Protein AF-A0A7C7QSR9-F1 (afdb_monomer)

Radius of gyration: 25.19 Å; Cα contacts (8 Å, |Δi|>4): 181; chains: 1; bounding box: 41×80×64 Å

Foldseek 3Di:
DPPDDDLQPAAPFAKDFQLVQAVLNVQDDDCQLLVQDPQRPHQKYWDWDQDPVPRPDTRTDIDGDNNRGNQPASSQVRAPGPGRRMHTDHHVVPDDDDDPPDDDPPDPDPPCPVVVVVVVVVVVVVDDDDDPVNVVPPPPPPDD

pLDDT: mean 83.24, std 14.58, range [43.03, 98.06]

Solvent-accessible surface area (backbone atoms only — not comparable to full-atom values): 8907 Å² total; per-residue (Å²): 133,84,81,81,81,63,67,86,78,44,76,66,16,25,64,46,72,42,64,88,68,26,55,20,66,75,52,42,96,53,56,54,40,38,74,54,35,94,48,48,77,60,19,26,34,76,45,82,39,80,31,83,89,72,73,77,51,71,19,47,28,79,45,65,35,65,90,61,28,29,32,82,49,51,35,31,75,52,34,90,48,100,63,51,31,33,46,60,35,49,52,81,77,67,51,85,79,85,57,95,87,67,78,62,93,84,57,93,53,88,79,55,54,69,60,51,50,54,52,52,51,54,52,54,75,68,55,76,80,72,52,77,64,61,69,73,63,55,74,82,80,72,81,124

Structure (mmCIF, N/CA/C/O backbone):
data_AF-A0A7C7QSR9-F1
#
_entry.id   AF-A0A7C7QSR9-F1
#
loop_
_atom_site.group_PDB
_atom_site.id
_atom_site.type_symbol
_atom_site.label_atom_id
_atom_site.label_alt_id
_atom_site.label_comp_id
_atom_site.label_asym_id
_atom_site.label_entity_id
_atom_site.label_seq_id
_atom_site.pdbx_PDB_ins_code
_atom_site.Cartn_x
_atom_site.Cartn_y
_atom_site.Cartn_z
_atom_site.occupancy
_atom_site.B_iso_or_equiv
_atom_site.auth_seq_id
_atom_site.auth_comp_id
_atom_site.auth_asym_id
_atom_site.auth_atom_id
_atom_site.pdbx_PDB_model_num
ATOM 1 N N . GLU A 1 1 ? -16.522 32.585 -3.464 1.00 43.03 1 GLU A N 1
ATOM 2 C CA . GLU A 1 1 ? -15.586 31.909 -2.543 1.00 43.03 1 GLU A CA 1
ATOM 3 C C . GLU A 1 1 ? -15.523 30.437 -2.928 1.00 43.03 1 GLU A C 1
ATOM 5 O O . GLU A 1 1 ? -16.531 29.749 -2.837 1.00 43.03 1 GLU A O 1
ATOM 10 N N . LYS A 1 2 ? -14.413 29.976 -3.518 1.00 49.91 2 LYS A N 1
ATOM 11 C CA . LYS A 1 2 ? -14.254 28.560 -3.884 1.00 49.91 2 LYS A CA 1
ATOM 12 C C . LYS A 1 2 ? -13.855 27.813 -2.614 1.00 49.91 2 LYS A C 1
ATOM 14 O O . LYS A 1 2 ? -12.752 28.027 -2.129 1.00 49.91 2 LYS A O 1
ATOM 19 N N . GLY A 1 3 ? -14.756 26.998 -2.069 1.00 56.62 3 GLY A N 1
ATOM 20 C CA . GLY A 1 3 ? -14.438 26.109 -0.954 1.00 56.62 3 GLY A CA 1
ATOM 21 C C . GLY A 1 3 ? -13.306 25.171 -1.360 1.00 56.62 3 GLY A C 1
ATOM 22 O O . GLY A 1 3 ? -13.481 24.340 -2.250 1.00 56.62 3 GLY A O 1
ATOM 23 N N . GLU A 1 4 ? -12.132 25.358 -0.766 1.00 65.06 4 GLU A N 1
ATOM 24 C CA . GLU A 1 4 ? -10.958 24.525 -1.006 1.00 65.06 4 GLU A CA 1
ATOM 25 C C . GLU A 1 4 ? -11.240 23.103 -0.506 1.00 65.06 4 GLU A C 1
ATOM 27 O O . GLU A 1 4 ? -11.523 22.878 0.673 1.00 65.06 4 GLU A O 1
ATOM 32 N N . VAL A 1 5 ? -11.225 22.136 -1.422 1.00 71.06 5 VAL A N 1
ATOM 33 C CA . VAL A 1 5 ? -11.481 20.731 -1.099 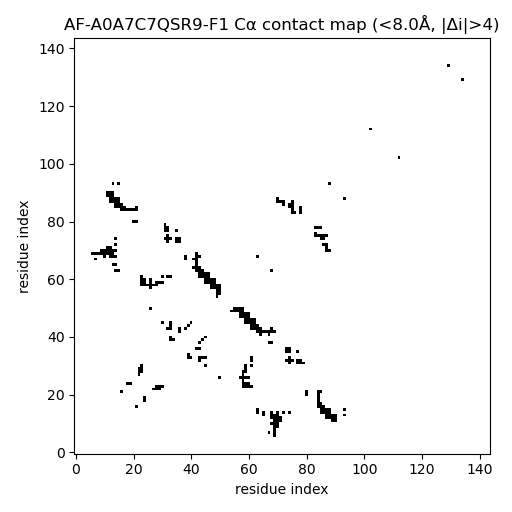1.00 71.06 5 VAL A CA 1
ATOM 34 C C . VAL A 1 5 ? -10.175 20.114 -0.599 1.00 71.06 5 VAL A C 1
ATOM 36 O O . VAL A 1 5 ? -9.227 19.953 -1.364 1.00 71.06 5 VAL A O 1
ATOM 39 N N . ASP A 1 6 ? -10.112 19.791 0.693 1.00 77.44 6 ASP A N 1
ATOM 40 C CA . ASP A 1 6 ? -8.912 19.239 1.331 1.00 77.44 6 ASP A CA 1
ATOM 41 C C . ASP A 1 6 ? -8.817 17.720 1.129 1.00 77.44 6 ASP A C 1
ATOM 43 O O . ASP A 1 6 ? -9.573 16.939 1.717 1.00 77.44 6 ASP A O 1
ATOM 47 N N . ILE A 1 7 ? -7.842 17.295 0.322 1.00 74.38 7 ILE A N 1
ATOM 48 C CA . ILE A 1 7 ? -7.581 15.880 0.037 1.00 74.38 7 ILE A CA 1
ATOM 49 C C . ILE A 1 7 ? -7.262 15.076 1.304 1.00 74.38 7 ILE A C 1
ATOM 51 O O . ILE A 1 7 ? -7.585 13.893 1.362 1.00 74.38 7 ILE A O 1
ATOM 55 N N . ASN A 1 8 ? -6.701 15.698 2.348 1.00 74.69 8 ASN A N 1
ATOM 56 C CA . ASN A 1 8 ? -6.341 15.009 3.591 1.00 74.69 8 ASN A CA 1
ATOM 57 C C . ASN A 1 8 ? -7.564 14.498 4.360 1.00 74.69 8 ASN A C 1
ATOM 59 O O . ASN A 1 8 ? -7.444 13.556 5.147 1.00 74.69 8 ASN A O 1
ATOM 63 N N . LYS A 1 9 ? -8.741 15.089 4.121 1.00 77.56 9 LYS A N 1
ATOM 64 C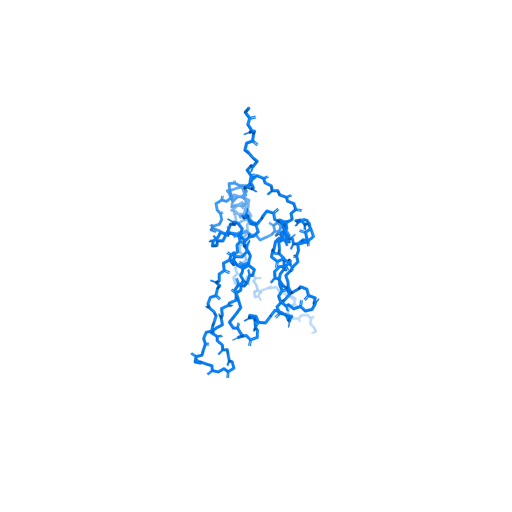 CA . LYS A 1 9 ? -10.009 14.678 4.739 1.00 77.56 9 LYS A CA 1
ATOM 65 C C . LYS A 1 9 ? -10.694 13.543 3.980 1.00 77.56 9 LYS A C 1
ATOM 67 O O . LYS A 1 9 ? -11.597 12.910 4.520 1.00 77.56 9 LYS A O 1
ATOM 72 N N . ALA A 1 10 ? -10.264 13.248 2.753 1.00 79.94 10 ALA A N 1
ATOM 73 C CA . ALA A 1 10 ? -10.828 12.157 1.975 1.00 79.94 10 ALA A CA 1
ATOM 74 C C . ALA A 1 10 ? -10.372 10.790 2.520 1.00 79.94 10 ALA A C 1
ATOM 76 O O . ALA A 1 10 ? -9.208 10.581 2.880 1.00 79.94 10 ALA A O 1
ATOM 77 N N . ARG A 1 11 ? -11.310 9.840 2.579 1.00 84.38 11 ARG A N 1
ATOM 78 C CA . ARG A 1 11 ? -11.091 8.452 3.012 1.00 84.38 11 ARG A CA 1
ATOM 79 C C . ARG A 1 11 ? -11.850 7.499 2.085 1.00 84.38 11 ARG A C 1
ATOM 81 O O . ARG A 1 11 ? -12.835 6.893 2.484 1.00 84.38 11 ARG A O 1
ATOM 88 N N . MET A 1 12 ? -11.405 7.403 0.833 1.00 88.00 12 MET A N 1
ATOM 89 C CA . MET A 1 12 ? -12.039 6.571 -0.202 1.00 88.00 12 MET A CA 1
ATOM 90 C C . MET A 1 12 ? -11.585 5.106 -0.137 1.00 88.00 12 MET A C 1
ATOM 92 O O . MET A 1 12 ? -12.358 4.202 -0.429 1.00 88.00 12 MET A O 1
ATOM 96 N N . GLY A 1 13 ? -10.340 4.864 0.281 1.00 93.50 13 GLY A N 1
ATOM 97 C CA . GLY A 1 13 ? -9.760 3.524 0.343 1.00 93.50 13 GLY A CA 1
ATOM 98 C C . GLY A 1 13 ? -8.310 3.540 0.816 1.00 93.50 13 GLY A C 1
ATOM 99 O O . GLY A 1 13 ? -7.827 4.557 1.318 1.00 93.50 13 GLY A O 1
ATOM 100 N N . VAL A 1 14 ? -7.629 2.408 0.661 1.00 96.75 14 VAL A N 1
ATOM 101 C CA . VAL A 1 14 ? -6.190 2.234 0.905 1.00 96.75 14 VAL A CA 1
ATOM 102 C C . VAL A 1 14 ? -5.570 1.557 -0.309 1.00 96.75 14 VAL A C 1
ATOM 104 O O . VAL A 1 14 ? -6.116 0.587 -0.833 1.00 96.75 14 VAL A O 1
ATOM 107 N N . ALA A 1 15 ? -4.431 2.080 -0.755 1.00 97.62 15 ALA A N 1
ATOM 108 C CA . ALA A 1 15 ? -3.658 1.464 -1.821 1.00 97.62 15 ALA A CA 1
ATOM 109 C C . ALA A 1 15 ? -2.930 0.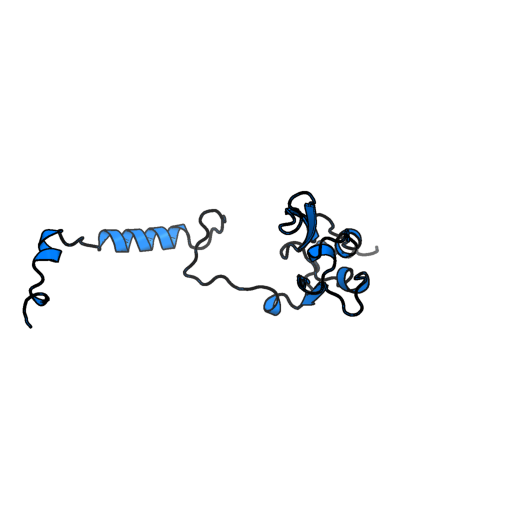214 -1.303 1.00 97.62 15 ALA A C 1
ATOM 111 O O . ALA A 1 15 ? -2.248 0.257 -0.280 1.00 97.62 15 ALA A O 1
ATOM 112 N N . VAL A 1 16 ? -3.064 -0.890 -2.027 1.00 97.38 16 VAL A N 1
ATOM 113 C CA . VAL A 1 16 ? -2.431 -2.180 -1.751 1.00 97.38 16 VAL A CA 1
ATOM 114 C C . VAL A 1 16 ? -1.503 -2.514 -2.909 1.00 97.38 16 VAL A C 1
ATOM 116 O O . VAL A 1 16 ? -1.841 -2.286 -4.068 1.00 97.38 16 VAL A O 1
ATOM 119 N N . ILE A 1 17 ? -0.321 -3.037 -2.593 1.00 97.44 17 ILE A N 1
ATOM 120 C CA . ILE A 1 17 ? 0.707 -3.373 -3.579 1.00 97.44 17 ILE A CA 1
ATOM 121 C C . ILE A 1 17 ? 0.804 -4.890 -3.704 1.00 97.44 17 ILE A C 1
ATOM 123 O O . ILE A 1 17 ? 1.051 -5.585 -2.718 1.00 97.44 17 ILE A O 1
ATOM 127 N N . ASP A 1 18 ? 0.671 -5.392 -4.927 1.00 97.31 18 ASP A N 1
ATOM 128 C CA . ASP A 1 18 ? 1.064 -6.747 -5.281 1.00 97.31 18 ASP A CA 1
ATOM 129 C C . ASP A 1 18 ? 2.581 -6.803 -5.497 1.00 97.31 18 ASP A C 1
ATOM 131 O O . ASP A 1 18 ? 3.122 -6.370 -6.519 1.00 97.31 18 ASP A O 1
ATOM 135 N N . TYR A 1 19 ? 3.281 -7.363 -4.513 1.00 94.50 19 TYR A N 1
ATOM 136 C CA . TYR A 1 19 ? 4.733 -7.509 -4.543 1.00 94.50 19 TYR A CA 1
ATOM 137 C C . TYR A 1 19 ? 5.222 -8.448 -5.657 1.00 94.50 19 TYR A C 1
ATOM 139 O O . TYR A 1 19 ? 6.378 -8.333 -6.062 1.00 94.50 19 TYR A O 1
ATOM 147 N N . ASN A 1 20 ? 4.382 -9.363 -6.159 1.00 95.12 20 ASN A N 1
ATOM 148 C CA . ASN A 1 20 ? 4.778 -10.288 -7.222 1.00 95.12 20 ASN A CA 1
ATOM 149 C C . ASN A 1 20 ? 4.797 -9.615 -8.589 1.00 95.12 20 ASN A C 1
ATOM 151 O O . ASN A 1 20 ? 5.654 -9.951 -9.398 1.00 95.12 20 ASN A O 1
ATOM 155 N N . SER A 1 21 ? 3.894 -8.665 -8.831 1.00 96.88 21 SER A N 1
ATOM 156 C CA . SER A 1 21 ? 3.788 -7.951 -10.110 1.00 96.88 21 SER A CA 1
ATOM 157 C C . SER A 1 21 ? 4.529 -6.608 -10.114 1.00 96.88 21 SER A C 1
ATOM 159 O O . SER A 1 21 ? 4.751 -6.017 -11.169 1.00 96.88 21 SER A O 1
ATOM 161 N N . CYS A 1 22 ? 4.915 -6.086 -8.947 1.00 96.69 22 CYS A N 1
ATOM 162 C CA . CYS A 1 22 ? 5.585 -4.795 -8.850 1.00 96.69 22 CYS A CA 1
ATOM 163 C C . CYS A 1 22 ? 7.059 -4.877 -9.282 1.00 96.69 22 CYS A C 1
ATOM 165 O O . CYS A 1 22 ? 7.900 -5.451 -8.590 1.00 96.69 22 CYS A O 1
ATOM 167 N N . ILE A 1 23 ? 7.411 -4.191 -10.374 1.00 95.44 23 ILE A N 1
ATOM 168 C CA . ILE A 1 23 ? 8.788 -4.163 -10.901 1.00 95.44 23 ILE A CA 1
ATOM 169 C C . ILE A 1 23 ? 9.817 -3.586 -9.910 1.00 95.44 23 ILE A C 1
ATOM 171 O O . ILE A 1 23 ? 10.994 -3.946 -9.961 1.00 95.44 23 ILE A O 1
ATOM 175 N N . ALA A 1 24 ? 9.383 -2.739 -8.969 1.00 94.62 24 ALA A N 1
ATOM 176 C CA . ALA A 1 24 ? 10.242 -2.225 -7.902 1.00 94.62 24 ALA A CA 1
ATOM 177 C C . ALA A 1 24 ? 10.691 -3.340 -6.937 1.00 94.62 24 ALA A C 1
ATOM 179 O O . ALA A 1 24 ? 11.849 -3.383 -6.519 1.00 94.62 24 ALA A O 1
ATOM 180 N N . PHE A 1 25 ? 9.808 -4.306 -6.652 1.00 93.31 25 PHE A N 1
ATOM 181 C CA . PHE A 1 25 ? 10.127 -5.489 -5.845 1.00 93.31 25 PHE A CA 1
ATOM 182 C C . PHE A 1 25 ? 11.034 -6.484 -6.578 1.00 93.31 25 PHE A C 1
ATOM 184 O O . PHE A 1 25 ? 11.746 -7.253 -5.935 1.00 93.31 25 PHE A O 1
ATOM 191 N N . TRP A 1 26 ? 11.091 -6.428 -7.910 1.00 90.69 26 TRP A N 1
ATOM 192 C CA . TRP A 1 26 ? 12.071 -7.176 -8.708 1.00 90.69 26 TRP A CA 1
ATOM 193 C C . TRP A 1 26 ? 13.461 -6.519 -8.723 1.00 90.69 26 TRP A C 1
ATOM 195 O O . TRP A 1 26 ? 14.428 -7.097 -9.228 1.00 90.69 26 TRP A O 1
ATOM 205 N N . GLY A 1 27 ? 13.581 -5.323 -8.139 1.00 89.25 27 GLY A N 1
ATOM 206 C CA . GLY A 1 27 ? 14.817 -4.555 -8.064 1.00 89.25 27 GLY A CA 1
ATOM 207 C C . GLY A 1 27 ? 15.051 -3.623 -9.251 1.00 89.25 27 GLY A C 1
ATOM 208 O O . GLY A 1 27 ? 16.169 -3.131 -9.396 1.00 89.25 27 GLY A O 1
ATOM 209 N N . LEU A 1 28 ? 14.038 -3.374 -10.090 1.00 91.12 28 LEU A N 1
ATOM 210 C CA . LEU A 1 28 ? 14.090 -2.277 -11.054 1.00 91.12 28 LEU A CA 1
ATOM 211 C C . LEU A 1 28 ? 13.831 -0.952 -10.331 1.00 91.12 28 LEU A C 1
ATOM 213 O O . LEU A 1 28 ? 13.050 -0.879 -9.384 1.00 91.12 28 LEU A O 1
ATOM 217 N N . GLN A 1 29 ? 14.468 0.117 -10.797 1.00 91.25 29 GLN A N 1
ATOM 218 C CA . GLN A 1 29 ? 14.283 1.446 -10.229 1.00 91.25 29 GLN A CA 1
ATOM 219 C C . GLN A 1 29 ? 12.965 2.057 -10.730 1.00 91.25 29 GLN A C 1
ATOM 221 O O . GLN A 1 29 ? 12.928 2.709 -11.769 1.00 91.25 29 GLN A O 1
ATOM 226 N N . CYS A 1 30 ? 11.875 1.821 -9.996 1.00 95.12 30 CYS A N 1
ATOM 227 C CA . CYS A 1 30 ? 10.553 2.380 -10.275 1.00 95.12 30 CYS A CA 1
ATOM 228 C C . CYS A 1 30 ? 9.997 3.099 -9.043 1.00 95.12 30 CYS A C 1
ATOM 230 O O . CYS A 1 30 ? 9.921 2.527 -7.960 1.00 95.12 30 CYS A O 1
ATOM 232 N N . ASP A 1 31 ? 9.575 4.345 -9.232 1.00 95.81 31 ASP A N 1
ATOM 233 C CA . ASP A 1 31 ? 9.034 5.236 -8.201 1.00 95.81 31 ASP A CA 1
ATOM 234 C C . ASP A 1 31 ? 7.748 5.952 -8.660 1.00 95.81 31 ASP A C 1
ATOM 236 O O . ASP A 1 31 ? 7.310 6.922 -8.042 1.00 95.81 31 ASP A O 1
ATOM 240 N N . ALA A 1 32 ? 7.134 5.489 -9.756 1.00 97.12 32 ALA A N 1
ATOM 241 C CA . ALA A 1 32 ? 6.035 6.184 -10.428 1.00 97.12 32 ALA A CA 1
ATOM 242 C C . ALA A 1 32 ? 4.846 6.457 -9.492 1.00 97.12 32 ALA A C 1
ATOM 244 O O . ALA A 1 32 ? 4.366 7.586 -9.409 1.00 97.12 32 ALA A O 1
ATOM 245 N N . CYS A 1 33 ? 4.418 5.443 -8.734 1.00 97.50 33 CYS A N 1
ATOM 246 C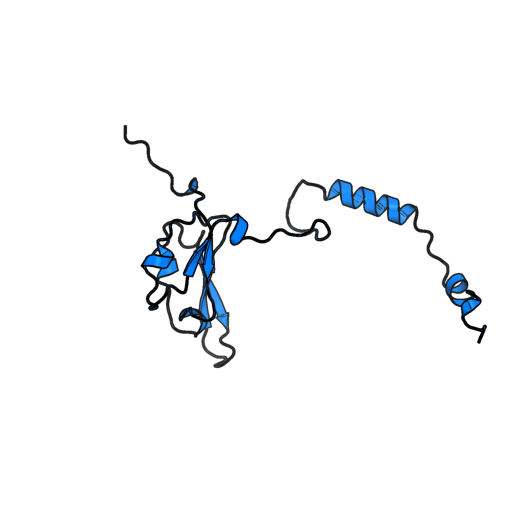 CA . CYS A 1 33 ? 3.330 5.573 -7.763 1.00 97.50 33 CYS A CA 1
ATOM 247 C C . CYS A 1 33 ? 3.662 6.541 -6.617 1.00 97.50 33 CYS A C 1
ATOM 249 O O . CYS A 1 33 ? 2.776 7.256 -6.151 1.00 97.50 33 CYS A O 1
ATOM 251 N N . VAL A 1 34 ? 4.931 6.595 -6.195 1.00 97.31 34 VAL A N 1
ATOM 252 C CA . VAL A 1 34 ? 5.401 7.512 -5.152 1.00 97.31 34 VAL A CA 1
ATOM 253 C C . VAL A 1 34 ? 5.336 8.942 -5.667 1.00 97.31 34 VAL A C 1
ATOM 255 O O . VAL A 1 34 ? 4.704 9.789 -5.041 1.00 97.31 34 VAL A O 1
ATOM 258 N N . ARG A 1 35 ? 5.897 9.189 -6.857 1.00 96.75 35 ARG A N 1
ATOM 259 C CA . ARG A 1 35 ? 5.912 10.516 -7.481 1.00 96.75 35 ARG A CA 1
ATOM 260 C C . ARG A 1 35 ? 4.528 11.050 -7.839 1.00 96.75 35 ARG A C 1
ATOM 262 O O . ARG A 1 35 ? 4.325 12.258 -7.818 1.00 96.75 35 ARG A O 1
ATOM 269 N N . ALA A 1 36 ? 3.588 10.169 -8.161 1.00 96.69 36 ALA A N 1
ATOM 270 C CA . ALA A 1 36 ? 2.218 10.555 -8.482 1.00 96.69 36 ALA A CA 1
ATOM 271 C C . ALA A 1 36 ? 1.352 10.849 -7.250 1.00 96.69 36 ALA A C 1
ATOM 273 O O . ALA A 1 36 ? 0.268 11.415 -7.386 1.00 96.69 36 ALA A O 1
ATOM 274 N N . CYS A 1 37 ? 1.779 10.442 -6.052 1.00 96.06 37 CYS A N 1
ATOM 275 C CA . CYS A 1 37 ? 0.974 10.627 -4.857 1.00 96.06 37 CYS A CA 1
ATOM 276 C C . CYS A 1 37 ? 0.961 12.101 -4.414 1.00 96.06 37 CYS A C 1
ATOM 278 O O . CYS A 1 37 ? 2.028 12.666 -4.169 1.00 96.06 37 CYS A O 1
ATOM 280 N N . PRO A 1 38 ? -0.221 12.710 -4.189 1.00 93.69 38 PRO A N 1
ATOM 281 C CA . PRO A 1 38 ? -0.317 14.061 -3.625 1.00 93.69 38 PRO A CA 1
ATOM 282 C C . PRO A 1 38 ? 0.272 14.173 -2.211 1.00 93.69 38 PRO A C 1
ATOM 284 O O . PRO A 1 38 ? 0.656 15.253 -1.776 1.00 93.69 38 PRO A O 1
ATOM 287 N N . LEU A 1 39 ? 0.339 13.047 -1.492 1.00 93.62 39 LEU A N 1
ATOM 288 C CA . LEU A 1 39 ? 0.880 12.919 -0.138 1.00 93.62 39 LEU A CA 1
ATOM 289 C C . LEU A 1 39 ? 2.172 12.087 -0.145 1.00 93.62 39 LEU A C 1
ATOM 291 O O . LEU A 1 39 ? 2.366 11.205 0.695 1.00 93.62 39 LEU A O 1
ATOM 295 N N . MET A 1 40 ? 3.041 12.340 -1.125 1.00 93.50 40 MET A N 1
ATOM 296 C CA . MET A 1 40 ? 4.357 11.710 -1.237 1.00 93.50 40 MET A CA 1
ATOM 297 C C . MET A 1 40 ? 5.154 11.839 0.067 1.00 93.50 40 MET A C 1
ATOM 299 O O . MET A 1 40 ? 5.086 12.860 0.750 1.00 93.50 40 MET A O 1
ATOM 303 N N . HIS A 1 41 ? 5.898 10.790 0.419 1.00 93.56 41 HIS A N 1
ATOM 304 C CA . HIS A 1 41 ? 6.663 10.668 1.667 1.00 93.56 41 HIS A CA 1
ATOM 305 C C . HIS A 1 41 ? 5.822 10.641 2.955 1.00 93.56 41 HIS A C 1
ATOM 307 O O . HIS A 1 41 ? 6.393 10.568 4.039 1.00 93.56 41 HIS A O 1
ATOM 313 N N . LYS A 1 42 ? 4.486 10.663 2.848 1.00 94.06 42 LYS A N 1
ATOM 314 C CA . LYS A 1 42 ? 3.554 10.456 3.966 1.00 94.06 42 LYS A CA 1
ATOM 315 C C . LYS A 1 42 ? 2.683 9.227 3.728 1.00 94.06 42 LYS A C 1
ATOM 317 O O . LYS A 1 42 ? 2.834 8.231 4.412 1.00 94.06 42 LYS A O 1
ATOM 322 N N . ALA A 1 43 ? 1.819 9.269 2.714 1.00 95.75 43 ALA A N 1
ATOM 323 C CA . ALA A 1 43 ? 0.922 8.163 2.366 1.00 95.75 43 ALA A CA 1
ATOM 324 C C . ALA A 1 43 ? 1.615 7.040 1.597 1.00 95.75 43 ALA A C 1
ATOM 326 O O . ALA A 1 43 ? 1.196 5.890 1.665 1.00 95.75 43 ALA A O 1
ATOM 327 N N . ILE A 1 44 ? 2.650 7.373 0.834 1.00 96.94 44 ILE A N 1
ATOM 328 C CA . ILE A 1 44 ? 3.487 6.395 0.152 1.00 96.94 44 ILE A CA 1
ATOM 329 C C . ILE A 1 44 ? 4.927 6.899 0.144 1.00 96.94 44 ILE A C 1
ATOM 331 O O . ILE A 1 44 ? 5.190 8.076 -0.121 1.00 96.94 44 ILE A O 1
ATOM 335 N N . TYR A 1 45 ? 5.863 6.018 0.459 1.00 96.62 45 TYR A N 1
ATOM 336 C CA . TYR A 1 45 ? 7.281 6.339 0.553 1.00 96.62 45 TYR A CA 1
ATOM 337 C C . TYR A 1 45 ? 8.133 5.177 0.048 1.00 96.62 45 TYR A C 1
ATOM 339 O O . TYR A 1 45 ? 7.634 4.082 -0.202 1.00 96.62 45 TYR A O 1
ATOM 347 N N . ILE A 1 46 ? 9.424 5.435 -0.147 1.00 96.19 46 ILE A N 1
ATOM 348 C CA . ILE A 1 46 ? 10.385 4.422 -0.579 1.00 96.19 46 ILE A CA 1
ATOM 349 C C . ILE A 1 46 ? 11.059 3.837 0.658 1.00 96.19 46 ILE A C 1
ATOM 351 O O . ILE A 1 46 ? 11.669 4.564 1.438 1.00 96.19 46 ILE A O 1
ATOM 355 N N . ASP A 1 47 ? 10.972 2.521 0.796 1.00 94.94 47 ASP A N 1
ATOM 356 C CA . ASP A 1 47 ? 11.734 1.729 1.750 1.00 94.94 47 ASP A CA 1
ATOM 357 C C . ASP A 1 47 ? 12.944 1.106 1.041 1.00 94.94 47 ASP A C 1
ATOM 359 O O . ASP A 1 47 ? 12.833 0.492 -0.027 1.00 94.94 47 ASP A O 1
ATOM 363 N N . VAL A 1 48 ? 14.125 1.293 1.624 1.00 92.62 48 VAL A N 1
ATOM 364 C CA . VAL A 1 48 ? 15.391 0.840 1.045 1.00 92.62 48 VAL A CA 1
ATOM 365 C C . VAL A 1 48 ? 15.715 -0.534 1.615 1.00 92.62 48 VAL A C 1
ATOM 367 O O . VAL A 1 48 ? 16.146 -0.671 2.758 1.00 92.62 48 VAL A O 1
ATOM 370 N N . ARG A 1 49 ? 15.551 -1.577 0.798 1.00 90.50 49 ARG A N 1
ATOM 371 C CA . ARG A 1 49 ? 15.812 -2.969 1.192 1.00 90.50 49 ARG A CA 1
ATOM 372 C C . ARG A 1 49 ? 17.087 -3.501 0.568 1.00 90.50 49 ARG A C 1
ATOM 374 O O . ARG A 1 49 ? 17.441 -3.172 -0.559 1.00 90.50 49 ARG A O 1
ATOM 381 N N . ARG A 1 50 ? 17.776 -4.404 1.261 1.00 86.94 50 ARG A N 1
ATOM 382 C CA . ARG A 1 50 ? 18.949 -5.085 0.698 1.00 86.94 50 ARG A CA 1
ATOM 383 C C . ARG A 1 50 ? 18.517 -6.154 -0.308 1.00 86.94 50 ARG A C 1
ATOM 385 O O . ARG A 1 50 ? 17.722 -7.032 0.025 1.00 86.94 50 ARG A O 1
ATOM 392 N N . ASN A 1 51 ? 19.075 -6.134 -1.520 1.00 83.19 51 ASN A N 1
ATOM 393 C CA . ASN A 1 51 ? 18.817 -7.184 -2.503 1.00 83.19 51 ASN A CA 1
ATOM 394 C C . ASN A 1 51 ? 19.523 -8.486 -2.089 1.00 83.19 51 ASN A C 1
ATOM 396 O O . ASN A 1 51 ? 20.752 -8.575 -2.141 1.00 83.19 51 ASN A O 1
ATOM 400 N N . ARG A 1 52 ? 18.752 -9.514 -1.712 1.00 79.88 52 ARG A N 1
ATOM 401 C CA . ARG A 1 52 ? 19.305 -10.809 -1.271 1.00 79.88 52 ARG A CA 1
ATOM 402 C C . ARG A 1 52 ? 20.021 -11.573 -2.391 1.00 79.88 52 ARG A C 1
ATOM 404 O O . ARG A 1 52 ? 20.943 -12.319 -2.095 1.00 79.88 52 ARG A O 1
ATOM 411 N N . ARG A 1 53 ? 19.642 -11.366 -3.660 1.00 78.19 53 ARG A N 1
ATOM 412 C CA . ARG A 1 53 ? 20.232 -12.058 -4.820 1.00 78.19 53 ARG A CA 1
ATOM 413 C C . ARG A 1 53 ? 21.636 -11.559 -5.146 1.00 78.19 53 ARG A C 1
ATOM 415 O O . ARG A 1 53 ? 22.505 -12.354 -5.474 1.00 78.19 53 ARG A O 1
ATOM 422 N N . THR A 1 54 ? 21.849 -10.243 -5.115 1.00 78.81 54 THR A N 1
ATOM 423 C CA . THR A 1 54 ? 23.131 -9.642 -5.531 1.00 78.81 54 THR A CA 1
ATOM 424 C C . THR A 1 54 ? 23.993 -9.189 -4.360 1.00 78.81 54 THR A C 1
ATOM 426 O O . THR A 1 54 ? 25.189 -8.976 -4.538 1.00 78.81 54 THR A O 1
ATOM 429 N N . GLY A 1 55 ? 23.413 -8.999 -3.171 1.00 73.62 55 GLY A N 1
ATOM 430 C CA . GLY A 1 55 ? 24.109 -8.602 -1.943 1.00 73.62 55 GLY A CA 1
ATOM 431 C C . GLY A 1 55 ? 24.712 -7.190 -1.939 1.00 73.62 55 GLY A C 1
ATOM 432 O O . GLY A 1 55 ? 25.051 -6.703 -0.858 1.00 73.62 55 GLY A O 1
ATOM 433 N N . LYS A 1 56 ? 24.823 -6.554 -3.116 1.00 75.62 56 LYS A N 1
ATOM 434 C CA . LYS A 1 56 ? 25.484 -5.267 -3.377 1.00 75.62 56 LYS A CA 1
ATOM 435 C C . LYS A 1 56 ? 24.512 -4.128 -3.699 1.00 75.62 56 LYS A C 1
ATOM 437 O O . LYS A 1 56 ? 24.803 -2.989 -3.362 1.00 75.62 56 LYS A O 1
ATOM 442 N N . HIS A 1 57 ? 23.374 -4.419 -4.333 1.00 81.12 57 HIS A N 1
ATOM 443 C CA . HIS A 1 57 ? 22.400 -3.393 -4.719 1.00 81.12 57 HIS A CA 1
ATOM 444 C C . HIS A 1 57 ? 21.271 -3.262 -3.692 1.00 81.12 57 HIS A C 1
ATOM 446 O O . HIS A 1 57 ? 20.834 -4.254 -3.098 1.00 81.12 57 HIS A O 1
ATOM 452 N N . ALA A 1 58 ? 20.778 -2.040 -3.510 1.00 85.69 58 ALA A N 1
ATOM 453 C CA . ALA A 1 58 ? 19.550 -1.778 -2.775 1.00 85.69 58 ALA A CA 1
ATOM 454 C C . ALA A 1 58 ? 18.334 -1.899 -3.707 1.00 85.69 58 ALA A C 1
ATOM 456 O O . ALA A 1 58 ? 18.413 -1.576 -4.889 1.00 85.69 58 ALA A O 1
ATOM 457 N N . MET A 1 59 ? 17.217 -2.380 -3.173 1.00 90.12 59 MET A N 1
ATOM 458 C CA . MET A 1 59 ? 15.902 -2.334 -3.802 1.00 90.12 59 MET A CA 1
ATOM 459 C C . MET A 1 59 ? 15.139 -1.170 -3.186 1.00 90.12 59 MET A C 1
ATOM 461 O O . MET A 1 59 ? 15.078 -1.051 -1.963 1.00 90.12 59 MET A O 1
ATOM 465 N N . LEU A 1 60 ? 14.580 -0.323 -4.037 1.00 92.06 60 LEU A N 1
ATOM 466 C CA . LEU A 1 60 ? 13.771 0.819 -3.639 1.00 92.06 60 LEU A CA 1
ATOM 467 C C . LEU A 1 60 ? 12.314 0.397 -3.764 1.00 92.06 60 LEU A C 1
ATOM 469 O O . LEU A 1 60 ? 11.759 0.442 -4.858 1.00 92.06 60 LEU A O 1
ATOM 473 N N . VAL A 1 61 ? 11.725 -0.096 -2.675 1.00 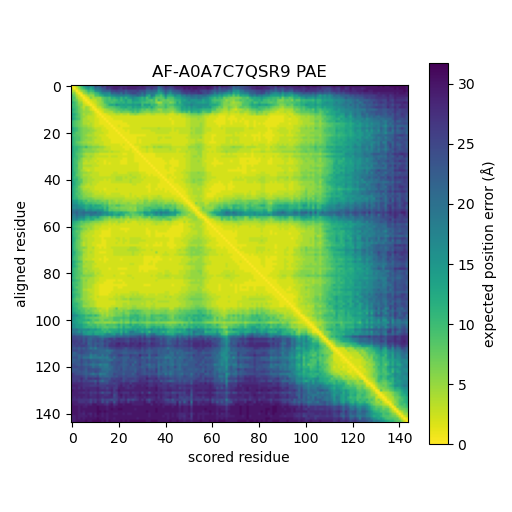94.88 61 VAL A N 1
ATOM 474 C CA . VAL A 1 61 ? 10.359 -0.626 -2.718 1.00 94.88 61 VAL A CA 1
ATOM 475 C C . VAL A 1 61 ? 9.365 0.413 -2.203 1.00 94.88 61 VAL A C 1
ATOM 477 O O . VAL A 1 61 ? 9.607 1.021 -1.161 1.00 94.88 61 VAL A O 1
ATOM 480 N N . PRO A 1 62 ? 8.246 0.646 -2.905 1.00 96.94 62 PRO A N 1
ATOM 481 C CA . PRO A 1 62 ? 7.187 1.501 -2.392 1.00 96.94 62 PRO A CA 1
ATOM 482 C C . PRO A 1 62 ? 6.492 0.841 -1.194 1.00 96.94 62 PRO A C 1
ATOM 484 O O . PRO A 1 62 ? 6.163 -0.345 -1.230 1.00 96.94 62 PRO A O 1
ATOM 487 N N . VAL A 1 63 ? 6.240 1.624 -0.147 1.00 97.12 63 VAL A N 1
ATOM 488 C CA . VAL A 1 63 ? 5.453 1.244 1.032 1.00 97.12 63 VAL A CA 1
ATOM 489 C C . VAL A 1 63 ? 4.340 2.264 1.214 1.00 97.12 63 VAL A C 1
ATOM 491 O O . VAL A 1 63 ? 4.584 3.467 1.144 1.00 97.12 63 VAL A O 1
ATOM 494 N N . VAL A 1 64 ? 3.117 1.773 1.413 1.00 97.50 64 VAL A N 1
ATOM 495 C CA . VAL A 1 64 ? 1.929 2.599 1.649 1.00 97.50 64 VAL A CA 1
ATOM 496 C C . VAL A 1 64 ? 1.670 2.667 3.145 1.00 97.50 64 VAL A C 1
ATOM 498 O O . VAL A 1 64 ? 1.571 1.631 3.801 1.00 97.50 64 VAL A O 1
ATOM 501 N N . ASP A 1 65 ? 1.519 3.882 3.659 1.00 96.25 65 ASP A N 1
ATOM 502 C CA . ASP A 1 65 ? 1.010 4.124 5.000 1.00 96.25 65 ASP A CA 1
ATOM 503 C C . ASP A 1 65 ? -0.519 4.304 4.934 1.00 96.25 65 ASP A C 1
ATOM 505 O O . ASP A 1 65 ? -1.009 5.283 4.347 1.00 96.25 65 ASP A O 1
ATOM 509 N N . PRO A 1 66 ? -1.303 3.369 5.498 1.00 94.44 66 PRO A N 1
ATOM 510 C CA . PRO A 1 66 ? -2.753 3.436 5.438 1.00 94.44 66 PRO A CA 1
ATOM 511 C C . PRO A 1 66 ? -3.343 4.620 6.214 1.00 94.44 66 PRO A C 1
ATOM 513 O O . PRO A 1 66 ? -4.442 5.057 5.863 1.00 94.44 66 PRO A O 1
ATOM 516 N N . ASP A 1 67 ? -2.654 5.173 7.214 1.00 92.06 67 ASP A N 1
ATOM 517 C CA . ASP A 1 67 ? -3.182 6.258 8.052 1.00 92.06 67 ASP A CA 1
ATOM 518 C C . ASP A 1 67 ? -3.280 7.574 7.274 1.00 92.06 67 ASP A C 1
ATOM 520 O O . ASP A 1 67 ? -4.247 8.333 7.422 1.00 92.06 67 ASP A O 1
ATOM 524 N N . TYR A 1 68 ? -2.336 7.789 6.357 1.00 94.50 68 TYR A N 1
ATOM 525 C CA . TYR A 1 68 ? -2.305 8.945 5.463 1.00 94.50 68 TYR A CA 1
ATOM 526 C C . TYR A 1 68 ? -2.904 8.659 4.082 1.00 94.50 68 TYR A C 1
ATOM 528 O O . TYR A 1 68 ? -3.297 9.593 3.383 1.00 94.50 68 TYR A O 1
ATOM 536 N N . CYS A 1 69 ? -2.989 7.395 3.656 1.00 95.69 69 CYS A N 1
ATOM 537 C CA . CYS A 1 69 ? -3.561 7.053 2.359 1.00 95.69 69 CYS A CA 1
ATOM 538 C C . CYS A 1 69 ? -5.046 7.443 2.282 1.00 95.69 69 CYS A C 1
ATOM 540 O O . CYS A 1 69 ? -5.886 6.981 3.061 1.00 95.69 69 CYS A O 1
ATOM 542 N N . THR A 1 70 ? -5.370 8.285 1.300 1.00 94.31 70 THR A N 1
ATOM 543 C CA . THR A 1 70 ? -6.731 8.778 1.042 1.00 94.31 70 THR A CA 1
ATOM 544 C C . THR A 1 70 ? -7.504 7.890 0.066 1.00 94.31 70 THR A C 1
ATOM 546 O O . THR A 1 70 ? -8.727 8.002 -0.022 1.00 94.31 70 THR A O 1
ATOM 549 N N . GLY A 1 71 ? -6.809 7.005 -0.660 1.00 95.12 71 GLY A N 1
ATOM 550 C CA . GLY A 1 71 ? -7.397 6.125 -1.673 1.00 95.12 71 GLY A CA 1
ATOM 551 C C . GLY A 1 71 ? -7.766 6.828 -2.982 1.00 95.12 71 GLY A C 1
ATOM 552 O O . GLY A 1 71 ? -8.738 6.447 -3.615 1.00 95.12 71 GLY A O 1
ATOM 553 N N . CYS A 1 72 ? -7.030 7.870 -3.389 1.00 94.06 72 CYS A N 1
ATOM 554 C CA . CYS A 1 72 ? -7.331 8.645 -4.606 1.00 94.06 72 CYS A CA 1
ATOM 555 C C . CYS A 1 72 ? -7.127 7.913 -5.947 1.00 94.06 72 CYS A C 1
ATOM 557 O O . CYS A 1 72 ? -7.517 8.450 -6.977 1.00 94.06 72 CYS A O 1
ATOM 559 N N . GLY A 1 73 ? -6.487 6.740 -5.963 1.00 94.81 73 GLY A N 1
ATOM 560 C CA . GLY A 1 73 ? -6.317 5.922 -7.174 1.00 94.81 73 GLY A CA 1
ATOM 561 C C . GLY A 1 73 ? -5.263 6.413 -8.178 1.00 94.81 73 GLY A C 1
ATOM 562 O O . GLY A 1 73 ? -4.940 5.694 -9.118 1.00 94.81 73 GLY A O 1
ATOM 563 N N . LEU A 1 74 ? -4.647 7.587 -7.975 1.00 96.00 74 LEU A N 1
ATOM 564 C CA . LEU A 1 74 ? -3.611 8.114 -8.885 1.00 96.00 74 LEU A CA 1
ATOM 565 C C . LEU A 1 74 ? -2.439 7.144 -9.087 1.00 96.00 74 LEU A C 1
ATOM 567 O O . LEU A 1 74 ? -1.885 7.057 -10.178 1.00 96.00 74 LEU A O 1
ATOM 571 N N . CYS A 1 75 ? -2.082 6.397 -8.042 1.00 97.25 75 CYS A N 1
ATOM 572 C CA . CYS A 1 75 ? -1.018 5.400 -8.092 1.00 97.25 75 CYS A CA 1
ATOM 573 C C . CYS A 1 75 ? -1.317 4.223 -9.034 1.00 97.25 75 CYS A C 1
ATOM 575 O O . CYS A 1 75 ? -0.379 3.679 -9.613 1.00 97.25 75 CYS A O 1
ATOM 577 N N . GLU A 1 76 ? -2.589 3.860 -9.215 1.00 97.25 76 GLU A N 1
ATOM 578 C CA . GLU A 1 76 ? -3.011 2.793 -10.130 1.00 97.25 76 GLU A CA 1
ATOM 579 C C . GLU A 1 76 ? -2.842 3.234 -11.579 1.00 97.25 76 GLU A C 1
ATOM 581 O O . GLU A 1 76 ? -2.307 2.498 -12.401 1.00 97.25 76 GLU A O 1
ATOM 586 N N . PHE A 1 77 ? -3.247 4.474 -11.867 1.00 97.00 77 PHE A N 1
ATOM 587 C CA . PHE A 1 77 ? -3.230 5.042 -13.211 1.00 97.00 77 PHE A CA 1
ATOM 588 C C . PHE A 1 77 ? -1.814 5.208 -13.770 1.00 97.00 77 PHE A C 1
ATOM 590 O O . PHE A 1 77 ? -1.588 5.032 -14.963 1.00 97.00 77 PHE A O 1
ATOM 597 N N . VAL A 1 78 ? -0.847 5.548 -12.915 1.00 98.00 78 VAL A N 1
ATOM 598 C CA . VAL A 1 78 ? 0.554 5.739 -13.330 1.00 98.00 78 VAL A CA 1
ATOM 599 C C . VAL A 1 78 ? 1.373 4.449 -13.324 1.00 98.00 78 VAL A C 1
ATOM 601 O O . VAL A 1 78 ? 2.573 4.487 -13.605 1.00 98.00 78 VAL A O 1
ATOM 604 N N . CYS A 1 79 ? 0.781 3.320 -12.930 1.00 97.88 79 CYS A N 1
ATOM 605 C CA . CYS A 1 79 ? 1.505 2.063 -12.849 1.00 97.88 79 CYS A CA 1
ATOM 606 C C . CYS A 1 79 ? 1.895 1.601 -14.268 1.00 97.88 79 CYS A C 1
ATOM 608 O O . CYS A 1 79 ? 1.017 1.470 -15.114 1.00 97.88 79 CYS A O 1
ATOM 610 N N . PRO A 1 80 ? 3.186 1.345 -14.556 1.00 96.94 80 PRO A N 1
ATOM 611 C CA . PRO A 1 80 ? 3.635 1.023 -15.913 1.00 96.94 80 PRO A CA 1
ATOM 612 C C . PRO A 1 80 ? 3.376 -0.434 -16.332 1.00 96.94 80 PRO A C 1
ATOM 614 O O . PRO A 1 80 ? 3.757 -0.821 -17.432 1.00 96.94 80 PRO A O 1
ATOM 617 N N . THR A 1 81 ? 2.818 -1.269 -15.454 1.00 96.88 81 THR A N 1
ATOM 618 C CA . THR A 1 81 ? 2.528 -2.680 -15.739 1.00 96.88 81 THR A CA 1
ATOM 619 C C . THR A 1 81 ? 1.192 -2.824 -16.471 1.00 96.88 81 THR A C 1
ATOM 621 O O . THR A 1 81 ? 0.272 -2.055 -16.209 1.00 96.88 81 THR A O 1
ATOM 624 N N . ASP A 1 82 ? 1.050 -3.843 -17.330 1.00 96.31 82 ASP A N 1
ATOM 625 C CA . ASP A 1 82 ? -0.178 -4.073 -18.123 1.00 96.31 82 ASP A CA 1
ATOM 626 C C . ASP A 1 82 ? -1.445 -4.137 -17.257 1.00 96.31 82 ASP A C 1
ATOM 628 O O . ASP A 1 82 ? -2.499 -3.609 -17.608 1.00 96.31 82 ASP A O 1
ATOM 632 N N . LYS A 1 83 ? -1.320 -4.775 -16.090 1.00 96.94 83 LYS A N 1
ATOM 633 C CA . LYS A 1 83 ? -2.276 -4.686 -14.990 1.00 96.94 83 LYS A CA 1
ATOM 634 C C . LYS A 1 83 ? -1.587 -3.978 -13.825 1.00 96.94 83 LYS A C 1
ATOM 636 O O . LYS A 1 83 ? -0.500 -4.429 -13.449 1.00 96.94 83 LYS A O 1
ATOM 641 N N . PRO A 1 84 ? -2.173 -2.922 -13.233 1.00 97.69 84 PRO A N 1
ATOM 642 C CA . PRO A 1 84 ? -1.544 -2.199 -12.135 1.00 97.69 84 PRO A CA 1
ATOM 643 C C . PRO A 1 84 ? -1.143 -3.126 -10.984 1.00 97.69 84 PRO A C 1
ATOM 645 O O . PRO A 1 84 ? -1.969 -3.852 -10.431 1.00 97.69 84 PRO A O 1
ATOM 648 N N . ALA A 1 85 ? 0.136 -3.083 -10.610 1.00 97.94 85 ALA A N 1
ATOM 649 C CA . ALA A 1 85 ? 0.666 -3.797 -9.446 1.00 97.94 85 ALA A CA 1
ATOM 650 C C . ALA A 1 85 ? 0.332 -3.099 -8.114 1.00 97.94 85 ALA A C 1
ATOM 652 O O . ALA A 1 85 ? 0.699 -3.578 -7.046 1.00 97.94 85 ALA A O 1
ATOM 653 N N . ILE A 1 86 ? -0.331 -1.947 -8.170 1.00 98.06 86 ILE A N 1
ATOM 654 C CA . ILE A 1 86 ? -0.865 -1.207 -7.031 1.00 98.06 86 ILE A CA 1
ATOM 655 C C . ILE A 1 86 ? -2.314 -0.850 -7.354 1.00 98.06 86 ILE A C 1
ATOM 657 O O . ILE A 1 86 ? -2.590 -0.377 -8.455 1.00 98.06 86 ILE A O 1
ATOM 661 N N . PHE A 1 87 ? -3.222 -1.109 -6.417 1.00 97.25 87 PHE A N 1
ATOM 662 C CA . PHE A 1 87 ? -4.661 -0.890 -6.578 1.00 97.25 87 PHE A CA 1
ATOM 663 C C . PHE A 1 87 ? -5.302 -0.445 -5.262 1.00 97.25 87 PHE A C 1
ATOM 665 O O . PHE A 1 87 ? -4.824 -0.801 -4.185 1.00 97.25 87 PHE A O 1
ATOM 672 N N . VAL A 1 88 ? -6.364 0.355 -5.317 1.00 97.25 88 VAL A N 1
ATOM 673 C CA . VAL A 1 88 ? -7.072 0.842 -4.131 1.00 97.25 88 VAL A CA 1
ATOM 674 C C . VAL A 1 88 ? -8.228 -0.089 -3.800 1.00 97.25 88 VAL A C 1
ATOM 676 O O . VAL A 1 88 ? -9.057 -0.421 -4.643 1.00 97.25 88 VAL A O 1
ATOM 679 N N . LEU A 1 89 ? -8.302 -0.479 -2.531 1.00 96.56 89 LEU A N 1
ATOM 680 C CA . LEU A 1 89 ? -9.420 -1.232 -1.977 1.00 96.56 89 LEU A CA 1
ATOM 681 C C . LEU A 1 89 ? -10.117 -0.436 -0.864 1.00 96.56 89 LEU A C 1
ATOM 683 O O . LEU A 1 89 ? -9.487 0.415 -0.222 1.00 96.56 89 LEU A O 1
ATOM 687 N N . PRO A 1 90 ? -11.401 -0.728 -0.586 1.00 95.56 90 PRO A N 1
ATOM 688 C CA . PRO A 1 90 ? -12.070 -0.260 0.622 1.00 95.56 90 PRO A CA 1
ATOM 689 C C . PRO A 1 90 ? -11.263 -0.602 1.884 1.00 95.56 90 PRO A C 1
ATOM 691 O O . PRO A 1 90 ? -10.610 -1.645 1.961 1.00 95.56 90 PRO A O 1
ATOM 694 N N . ARG A 1 91 ? -11.282 0.291 2.882 1.00 93.25 91 ARG A N 1
ATOM 695 C CA . ARG A 1 91 ? -10.440 0.169 4.092 1.00 93.25 91 ARG A CA 1
ATOM 696 C C . ARG A 1 91 ? -10.739 -1.097 4.890 1.00 93.25 91 ARG A C 1
ATOM 698 O O . ARG A 1 91 ? -9.824 -1.698 5.431 1.00 93.25 91 ARG A O 1
ATOM 705 N N . ASP A 1 92 ? -12.002 -1.488 4.949 1.00 92.25 92 ASP A N 1
ATOM 706 C CA . ASP A 1 92 ? -12.497 -2.699 5.601 1.00 92.25 92 ASP A CA 1
ATOM 707 C C . ASP A 1 92 ? -12.015 -3.991 4.929 1.00 92.25 92 ASP A C 1
ATOM 709 O O . ASP A 1 92 ? -11.852 -5.002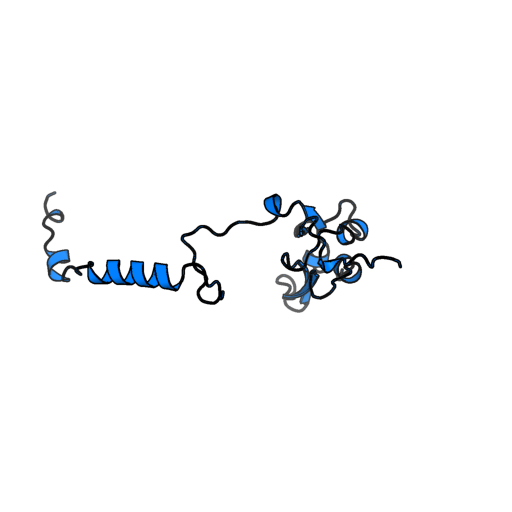 5.608 1.00 92.25 92 ASP A O 1
ATOM 713 N N . VAL A 1 93 ? -11.746 -3.946 3.622 1.00 94.50 93 VAL A N 1
ATOM 714 C CA . VAL A 1 93 ? -11.196 -5.076 2.860 1.00 94.50 93 VAL A CA 1
ATOM 715 C C . VAL A 1 93 ? -9.668 -5.099 2.935 1.00 94.50 93 VAL A C 1
ATOM 717 O O . VAL A 1 93 ? -9.070 -6.163 3.076 1.00 94.50 93 VAL A O 1
ATOM 720 N N . ALA A 1 94 ? -9.023 -3.934 2.837 1.00 94.12 94 ALA A N 1
ATOM 721 C CA . ALA A 1 94 ? -7.566 -3.826 2.802 1.00 94.12 94 ALA A CA 1
ATOM 722 C C . ALA A 1 94 ? -6.900 -4.022 4.172 1.00 94.12 94 ALA A C 1
ATOM 724 O O . ALA A 1 94 ? -5.804 -4.578 4.250 1.00 94.12 94 ALA A O 1
ATOM 725 N N . LEU A 1 95 ? -7.517 -3.515 5.245 1.00 93.38 95 LEU A N 1
ATOM 726 C CA . LEU A 1 95 ? -6.904 -3.456 6.570 1.00 93.38 95 LEU A CA 1
ATOM 727 C C . LEU A 1 95 ? -7.400 -4.587 7.471 1.00 93.38 95 LEU A C 1
ATOM 729 O O . LEU A 1 95 ? -8.597 -4.797 7.652 1.00 93.38 95 LEU A O 1
ATOM 733 N N . GLY A 1 96 ? -6.454 -5.278 8.106 1.00 90.94 96 GLY A N 1
ATOM 734 C CA . GLY A 1 96 ? -6.750 -6.264 9.142 1.00 90.94 96 GLY A CA 1
ATOM 735 C C . GLY A 1 96 ? -7.096 -5.624 10.490 1.00 90.94 96 GLY A C 1
ATOM 736 O O . GLY A 1 96 ? -6.739 -4.480 10.774 1.00 90.94 96 GLY A O 1
ATOM 737 N N . LYS A 1 97 ? -7.746 -6.400 11.363 1.00 88.75 97 LYS A N 1
ATOM 738 C CA . LYS A 1 97 ? -7.988 -6.037 12.767 1.00 88.75 97 LYS A CA 1
ATOM 739 C C . LYS A 1 97 ? -7.119 -6.894 13.675 1.00 88.75 97 LYS A C 1
ATOM 741 O O . 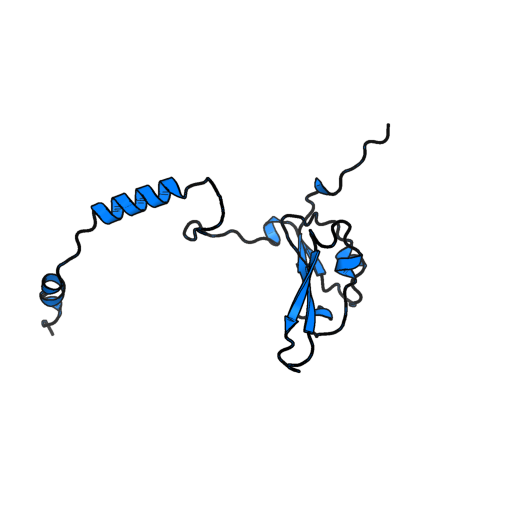LYS A 1 97 ? -7.045 -8.109 13.508 1.00 88.75 97 LYS A O 1
ATOM 746 N N . ILE A 1 98 ? -6.482 -6.264 14.654 1.00 85.12 98 ILE A N 1
ATOM 747 C CA . ILE A 1 98 ? -5.726 -6.981 15.679 1.00 85.12 98 ILE A CA 1
ATOM 748 C C . ILE A 1 98 ? -6.730 -7.606 16.654 1.00 85.12 98 ILE A C 1
ATOM 750 O O . ILE A 1 98 ? -7.640 -6.929 17.131 1.00 85.12 98 ILE A O 1
ATOM 754 N N . GLY A 1 99 ? -6.585 -8.901 16.941 1.00 82.56 99 GLY A N 1
ATOM 755 C CA . GLY A 1 99 ? -7.404 -9.575 17.949 1.00 82.56 99 GLY A CA 1
ATOM 756 C C . GLY A 1 99 ? -7.170 -9.002 19.353 1.00 82.56 99 GLY A C 1
ATOM 757 O O . GLY A 1 99 ? -6.068 -8.568 19.677 1.00 82.56 99 GLY A O 1
ATOM 758 N N . LYS A 1 100 ? -8.190 -9.056 20.220 1.00 80.88 100 LYS A N 1
ATOM 759 C CA . LYS A 1 100 ? -8.172 -8.450 21.572 1.00 80.88 100 LYS A CA 1
ATOM 760 C C . LYS A 1 100 ? -7.054 -8.963 22.498 1.00 80.88 100 LYS A C 1
ATOM 762 O O . LYS A 1 100 ? -6.739 -8.303 23.490 1.00 80.88 100 LYS A O 1
ATOM 767 N N . HIS A 1 101 ? -6.482 -10.124 22.181 1.00 80.88 101 HIS A N 1
ATOM 768 C CA . HIS A 1 101 ? -5.421 -10.784 22.947 1.00 80.88 101 HIS A CA 1
ATOM 769 C C . HIS A 1 101 ? -4.027 -10.187 22.713 1.00 80.88 101 HIS A C 1
ATOM 771 O O . HIS A 1 101 ? -3.133 -10.417 23.521 1.00 80.88 101 HIS A O 1
ATOM 777 N N . TYR A 1 102 ? -3.828 -9.420 21.638 1.00 78.69 102 TYR A N 1
ATOM 778 C CA . TYR A 1 102 ? -2.538 -8.807 21.335 1.00 78.69 102 TYR A CA 1
ATOM 779 C C . TYR A 1 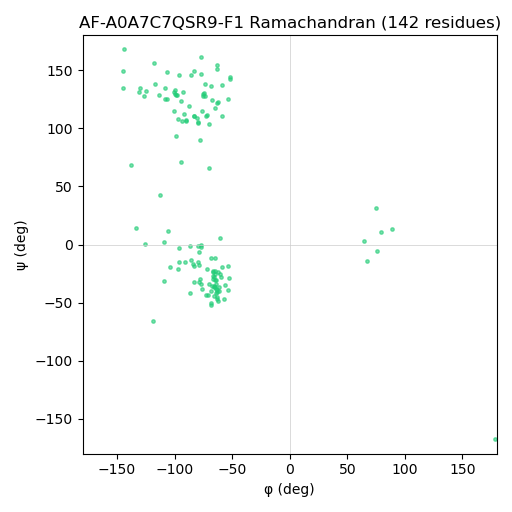102 ? -2.548 -7.340 21.761 1.00 78.69 102 TYR A C 1
ATOM 781 O O . TYR A 1 102 ? -3.285 -6.525 21.207 1.00 78.69 102 TYR A O 1
ATOM 789 N N . VAL A 1 103 ? -1.715 -7.005 22.744 1.00 75.19 103 VAL A N 1
ATOM 790 C CA . VAL A 1 103 ? -1.492 -5.630 23.208 1.00 75.19 103 VAL A CA 1
ATOM 791 C C . VAL A 1 103 ? -0.116 -5.190 22.718 1.00 75.19 103 VAL A C 1
ATOM 793 O O . VAL A 1 103 ? 0.874 -5.877 22.964 1.00 75.19 103 VAL A O 1
ATOM 796 N N . ARG A 1 104 ? -0.034 -4.060 22.008 1.00 71.94 104 ARG A N 1
ATOM 797 C CA . ARG A 1 104 ? 1.261 -3.460 21.652 1.00 71.94 104 ARG A CA 1
ATOM 798 C C . ARG A 1 104 ? 1.653 -2.488 22.759 1.00 71.94 104 ARG A C 1
ATOM 800 O O . ARG A 1 104 ? 1.062 -1.422 22.856 1.00 71.94 104 ARG A O 1
ATOM 807 N N . GLY A 1 105 ? 2.644 -2.848 23.572 1.00 66.50 105 GLY A N 1
ATOM 808 C CA . GLY A 1 105 ? 3.033 -2.066 24.758 1.00 66.50 105 GLY A CA 1
ATOM 809 C C . GLY A 1 105 ? 3.609 -0.670 24.478 1.00 66.50 105 GLY A C 1
ATOM 810 O O . GLY A 1 105 ? 3.761 0.110 25.404 1.00 66.50 105 GLY A O 1
ATOM 811 N N . TRP A 1 106 ? 3.929 -0.354 23.221 1.00 73.00 106 TRP A N 1
ATOM 812 C CA . TRP A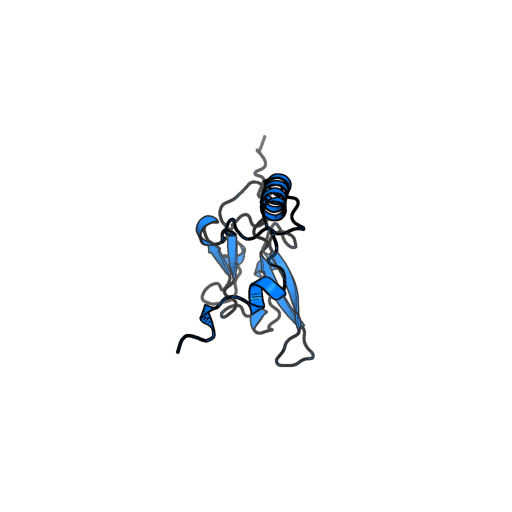 1 106 ? 4.454 0.945 22.776 1.00 73.00 106 TRP A CA 1
ATOM 813 C C . TRP A 1 106 ? 3.451 1.756 21.943 1.00 73.00 106 TRP A C 1
ATOM 815 O O . TRP A 1 106 ? 3.809 2.810 21.426 1.00 73.00 106 TRP A O 1
ATOM 825 N N . MET A 1 107 ? 2.226 1.256 21.738 1.00 60.72 107 MET A N 1
ATOM 826 C CA . MET A 1 107 ? 1.155 2.093 21.201 1.00 60.72 107 MET A CA 1
ATOM 827 C C . MET A 1 107 ? 0.474 2.779 22.377 1.00 60.72 107 MET A C 1
ATOM 829 O O . MET A 1 107 ? -0.068 2.106 23.251 1.00 60.72 107 MET A O 1
ATOM 833 N N . GLU A 1 108 ? 0.506 4.108 22.385 1.00 54.81 108 GLU A N 1
ATOM 834 C CA . GLU A 1 108 ? -0.252 4.958 23.305 1.00 54.81 108 GLU A CA 1
ATOM 835 C C . GLU A 1 108 ? -1.743 4.884 22.951 1.00 54.81 108 GLU A C 1
ATOM 837 O O . GLU A 1 108 ? -2.345 5.825 22.449 1.00 54.81 108 GLU A O 1
ATOM 842 N N . THR A 1 109 ? -2.354 3.718 23.127 1.00 54.34 109 THR A N 1
ATOM 843 C CA . THR A 1 109 ? -3.809 3.613 23.146 1.00 54.34 109 THR A CA 1
ATOM 844 C C . THR A 1 109 ? -4.235 3.612 24.600 1.00 54.34 109 THR A C 1
ATOM 846 O O . THR A 1 109 ? -4.021 2.627 25.307 1.00 54.34 109 THR A O 1
ATOM 849 N N . GLU A 1 110 ? -4.843 4.720 25.024 1.00 51.66 110 GLU A N 1
ATOM 850 C CA . GLU A 1 110 ? -5.491 4.904 26.331 1.00 51.66 110 GLU A CA 1
ATOM 851 C C . GLU A 1 110 ? -6.539 3.816 26.630 1.00 51.66 110 GLU A C 1
ATOM 853 O O . GLU A 1 110 ? -6.898 3.572 27.779 1.00 51.66 110 GLU A O 1
ATOM 858 N N . GLU A 1 111 ? -7.008 3.097 25.609 1.00 58.09 111 GLU A N 1
ATOM 859 C CA . GLU A 1 111 ? -7.984 2.032 25.775 1.00 58.09 111 GLU A CA 1
ATOM 860 C C . GLU A 1 111 ? -7.345 0.725 26.275 1.00 58.09 111 GLU A C 1
ATOM 862 O O . GLU A 1 111 ? -6.764 -0.069 25.530 1.00 58.09 111 GLU A O 1
ATOM 867 N N . ASN A 1 112 ? -7.590 0.461 27.560 1.00 55.41 112 ASN A N 1
ATOM 868 C CA . ASN A 1 112 ? -7.514 -0.839 28.232 1.00 55.41 112 ASN A CA 1
ATOM 869 C C . ASN A 1 112 ? -6.127 -1.353 28.640 1.00 55.41 112 ASN A C 1
ATOM 871 O O . ASN A 1 112 ? -6.034 -2.509 29.051 1.00 55.41 112 ASN A O 1
ATOM 875 N N . VAL A 1 113 ? -5.053 -0.559 28.580 1.00 61.12 113 VAL A N 1
ATOM 876 C CA . VAL A 1 113 ? -3.754 -1.006 29.128 1.00 61.12 113 VAL A CA 1
ATOM 877 C C . VAL A 1 113 ? -3.834 -1.106 30.652 1.00 61.12 113 VAL A C 1
ATOM 879 O O . VAL A 1 113 ? -3.574 -2.170 31.207 1.00 61.12 113 VAL A O 1
ATOM 882 N N . GLU A 1 114 ? -4.281 -0.048 31.330 1.00 64.12 114 GLU A N 1
ATOM 883 C CA . GLU A 1 114 ? -4.399 -0.048 32.793 1.00 64.12 114 GLU A CA 1
ATOM 884 C C . GLU A 1 114 ? -5.421 -1.057 33.319 1.00 64.12 114 GLU A C 1
ATOM 886 O O . GLU A 1 114 ? -5.157 -1.731 34.313 1.00 64.12 114 GLU A O 1
ATOM 891 N N . GLU A 1 115 ? -6.581 -1.188 32.670 1.00 67.06 115 GLU A N 1
ATOM 892 C CA . GLU A 1 115 ? -7.602 -2.153 33.093 1.00 67.06 115 GLU A CA 1
ATOM 893 C C . GLU A 1 115 ? -7.123 -3.597 32.923 1.00 67.06 115 GLU A C 1
ATOM 895 O O . GLU A 1 115 ? -7.238 -4.381 33.864 1.00 67.06 115 GLU A O 1
ATOM 900 N N . LYS A 1 116 ? -6.484 -3.939 31.794 1.00 67.44 116 LYS A N 1
ATOM 901 C CA . LYS A 1 116 ? -5.923 -5.284 31.583 1.00 67.44 116 LYS A CA 1
ATOM 902 C C . LYS A 1 116 ? -4.751 -5.586 32.512 1.00 67.44 116 LYS A C 1
ATOM 904 O O . LYS A 1 116 ? -4.614 -6.727 32.949 1.00 67.44 116 LYS A O 1
ATOM 909 N N . ILE A 1 117 ? -3.912 -4.593 32.826 1.00 72.12 117 ILE A N 1
ATOM 910 C CA . ILE A 1 117 ? -2.843 -4.746 33.825 1.00 72.12 117 ILE A CA 1
ATOM 911 C C . ILE A 1 117 ? -3.463 -5.056 35.190 1.00 72.12 117 ILE A C 1
ATOM 913 O O . ILE A 1 117 ? -3.092 -6.052 35.804 1.00 72.12 117 ILE A O 1
ATOM 917 N N . LYS A 1 118 ? -4.475 -4.292 35.620 1.00 77.62 118 LYS A N 1
ATOM 918 C CA . LYS A 1 118 ? -5.184 -4.520 36.891 1.00 77.62 118 LYS A CA 1
ATOM 919 C C . LYS A 1 118 ? -5.884 -5.881 36.941 1.00 77.62 118 LYS A C 1
ATOM 921 O O . LYS A 1 118 ? -5.886 -6.533 37.983 1.00 77.62 118 LYS A O 1
ATOM 926 N N . GLU A 1 119 ? -6.496 -6.325 35.845 1.00 78.44 119 GLU A N 1
ATOM 927 C CA . GLU A 1 119 ? -7.083 -7.668 35.747 1.00 78.44 119 GLU A CA 1
ATOM 928 C C . GLU A 1 119 ? -6.013 -8.754 35.882 1.00 78.44 119 GLU A C 1
ATOM 930 O O . GLU A 1 119 ? -6.165 -9.666 36.698 1.00 78.44 119 GLU A O 1
ATOM 935 N N . ARG A 1 120 ? -4.894 -8.619 35.162 1.00 76.12 120 ARG A N 1
ATOM 936 C CA . ARG A 1 120 ? -3.778 -9.565 35.231 1.00 76.12 120 ARG A CA 1
ATOM 937 C C . ARG A 1 120 ? -3.134 -9.613 36.617 1.00 76.12 120 ARG A C 1
ATOM 939 O O . ARG A 1 120 ? -2.797 -10.692 37.094 1.00 76.12 120 ARG A O 1
ATOM 946 N N . GLU A 1 121 ? -2.985 -8.474 37.284 1.00 80.19 121 GLU A N 1
ATOM 947 C CA . GLU A 1 121 ? -2.485 -8.395 38.661 1.00 80.19 121 GLU A CA 1
ATOM 948 C C . GLU A 1 121 ? -3.419 -9.105 39.647 1.00 80.19 121 GLU A C 1
ATOM 950 O O . GLU A 1 121 ? -2.951 -9.849 40.510 1.00 80.19 121 GLU A O 1
ATOM 955 N N . LYS A 1 122 ? -4.743 -8.956 39.490 1.00 81.38 122 LYS A N 1
ATOM 956 C CA . LYS A 1 122 ? -5.731 -9.691 40.299 1.00 81.38 122 LYS A CA 1
ATOM 957 C C . LYS A 1 122 ? -5.667 -11.199 40.063 1.00 81.38 122 LYS A C 1
ATOM 959 O O . LYS A 1 122 ? -5.844 -11.963 41.011 1.00 81.38 122 LYS A O 1
ATOM 964 N N . GLU A 1 123 ? -5.447 -11.642 38.827 1.00 77.75 123 GLU A N 1
ATOM 965 C CA . GLU A 1 123 ? -5.229 -13.063 38.523 1.00 77.75 123 GLU A CA 1
ATOM 966 C C . GLU A 1 123 ? -3.957 -13.588 39.191 1.00 77.75 123 GLU A C 1
ATOM 968 O O . GLU A 1 123 ? -3.988 -14.642 39.821 1.00 77.75 123 GLU A O 1
ATOM 973 N N . LEU A 1 124 ? -2.856 -12.835 39.108 1.00 74.25 124 LEU A N 1
ATOM 974 C CA . LEU A 1 124 ? -1.576 -13.198 39.718 1.00 74.25 124 LEU A CA 1
ATOM 975 C C . LEU A 1 124 ? -1.645 -13.240 41.248 1.00 74.25 124 LEU A C 1
ATOM 977 O O . LEU A 1 124 ? -1.053 -14.124 41.851 1.00 74.25 124 LEU A O 1
ATOM 981 N N . GLN A 1 125 ? -2.404 -12.346 41.885 1.00 73.25 125 GLN A N 1
ATOM 982 C CA . GLN A 1 125 ? -2.625 -12.392 43.337 1.00 73.25 125 GLN A CA 1
ATOM 983 C C . GLN A 1 125 ? -3.432 -13.615 43.787 1.00 73.25 125 GLN A C 1
ATOM 985 O O . GLN A 1 125 ? -3.268 -14.080 44.912 1.00 73.25 125 GLN A O 1
ATOM 990 N N . LYS A 1 126 ? -4.316 -14.133 42.928 1.00 75.50 126 LYS A N 1
ATOM 991 C CA . LYS A 1 126 ? -5.078 -15.366 43.188 1.00 75.50 126 LYS A CA 1
ATOM 992 C C . LYS A 1 126 ? -4.289 -16.625 42.846 1.00 75.50 126 LYS A C 1
ATOM 994 O O . LYS A 1 126 ? -4.663 -17.713 43.280 1.00 75.50 126 LYS A O 1
ATOM 999 N N . TRP A 1 127 ? -3.240 -16.494 42.042 1.00 68.44 127 TRP A N 1
ATOM 1000 C CA . TRP A 1 127 ? -2.410 -17.608 41.632 1.00 68.44 127 TRP A CA 1
ATOM 1001 C C . TRP A 1 127 ? -1.547 -18.069 42.807 1.00 68.44 127 TRP A C 1
ATOM 1003 O O . TRP A 1 127 ? -0.632 -17.375 43.243 1.00 68.44 127 TRP A O 1
ATOM 1013 N N . GLN A 1 128 ? -1.855 -19.257 43.321 1.00 70.56 128 GLN A N 1
ATOM 1014 C CA . GLN A 1 128 ? -1.008 -19.951 44.279 1.00 70.56 128 GLN A CA 1
ATOM 1015 C C . GLN A 1 128 ? -0.034 -20.838 43.494 1.00 70.56 128 GLN A C 1
ATOM 1017 O O . GLN A 1 128 ? -0.467 -21.846 42.924 1.00 70.56 128 GLN A O 1
ATOM 1022 N N . PRO A 1 129 ? 1.259 -20.476 43.401 1.00 64.88 129 PRO A N 1
ATOM 1023 C CA . PRO A 1 129 ? 2.244 -21.358 42.800 1.00 64.88 129 PRO A CA 1
ATOM 1024 C C . PRO A 1 129 ? 2.320 -22.638 43.630 1.00 64.88 129 PRO A C 1
ATOM 1026 O O . PRO A 1 129 ? 2.599 -22.586 44.827 1.00 64.88 129 PRO A O 1
ATOM 1029 N N . LYS A 1 130 ? 2.080 -23.787 42.993 1.00 71.50 130 LYS A N 1
ATOM 1030 C CA . LYS A 1 130 ? 2.412 -25.081 43.596 1.00 71.50 130 LYS A CA 1
ATOM 1031 C C . LYS A 1 130 ? 3.910 -25.099 43.888 1.00 71.50 130 LYS A C 1
ATOM 1033 O O . LYS A 1 130 ? 4.698 -24.637 43.055 1.00 71.50 130 LYS A O 1
ATOM 1038 N N . THR A 1 131 ? 4.307 -25.605 45.053 1.00 70.50 131 THR A N 1
ATOM 1039 C CA . THR A 1 131 ? 5.733 -25.796 45.323 1.00 70.50 131 THR A CA 1
ATOM 1040 C C . THR A 1 131 ? 6.297 -26.819 44.332 1.00 70.50 131 THR A C 1
ATOM 1042 O O . THR A 1 131 ? 5.560 -27.666 43.818 1.00 70.50 131 THR A O 1
ATOM 1045 N N . PRO A 1 132 ? 7.605 -26.779 44.034 1.00 65.94 132 PRO A N 1
ATOM 1046 C CA . PRO A 1 132 ? 8.239 -27.835 43.250 1.00 65.94 132 PRO A CA 1
ATOM 1047 C C . PRO A 1 132 ? 7.971 -29.243 43.816 1.00 65.94 132 PRO A C 1
ATOM 1049 O O . PRO A 1 132 ? 7.884 -30.197 43.048 1.00 65.94 132 PRO A O 1
ATOM 1052 N N . GLU A 1 133 ? 7.772 -29.373 45.133 1.00 65.75 133 GLU A N 1
ATOM 1053 C CA . GLU A 1 133 ? 7.389 -30.634 45.783 1.00 65.75 133 GLU A CA 1
ATOM 1054 C C . GLU A 1 133 ? 5.958 -31.075 45.425 1.00 65.75 133 GLU A C 1
ATOM 1056 O O . GLU A 1 133 ? 5.740 -32.252 45.151 1.00 65.75 133 GLU A O 1
ATOM 1061 N N . ASP A 1 134 ? 4.991 -30.155 45.348 1.00 65.94 134 ASP A N 1
ATOM 1062 C CA . ASP A 1 134 ? 3.606 -30.452 44.939 1.00 65.94 134 ASP A CA 1
ATOM 1063 C C . ASP A 1 134 ? 3.497 -30.921 43.479 1.00 65.94 134 ASP A C 1
ATOM 1065 O O . ASP A 1 134 ? 2.548 -31.615 43.115 1.00 65.94 134 ASP A O 1
ATOM 1069 N N . TYR A 1 135 ? 4.453 -30.541 42.626 1.00 63.38 135 TYR A N 1
ATOM 1070 C CA . TYR A 1 135 ? 4.548 -31.011 41.240 1.00 63.38 135 TYR A CA 1
ATOM 1071 C C . TYR A 1 135 ? 5.154 -32.419 41.136 1.00 63.38 135 TYR A C 1
ATOM 1073 O O . TYR A 1 135 ? 4.794 -33.184 40.248 1.00 63.38 135 TYR A O 1
ATOM 1081 N N . LEU A 1 136 ? 6.064 -32.771 42.049 1.00 63.00 136 LEU A N 1
ATOM 1082 C CA . LEU A 1 136 ? 6.732 -34.077 42.083 1.00 63.00 136 LEU A CA 1
ATOM 1083 C C . LEU A 1 136 ? 5.905 -35.159 42.795 1.00 63.00 136 LEU A C 1
ATOM 1085 O O . LEU A 1 136 ? 6.180 -36.342 42.617 1.00 63.00 136 LEU A O 1
ATOM 1089 N N . ASN A 1 137 ? 4.896 -34.762 43.574 1.00 64.50 137 ASN A N 1
ATOM 1090 C CA . ASN A 1 137 ? 4.058 -35.659 44.373 1.00 64.50 137 ASN A CA 1
ATOM 1091 C C . ASN A 1 137 ? 2.642 -35.871 43.801 1.00 64.50 137 ASN A C 1
ATOM 1093 O O . ASN A 1 137 ? 1.785 -36.430 44.487 1.00 64.50 137 ASN A O 1
ATOM 1097 N N . THR A 1 138 ? 2.353 -35.451 42.562 1.00 63.03 138 THR A N 1
ATOM 1098 C CA . THR A 1 138 ? 1.107 -35.860 41.892 1.00 63.03 138 THR A CA 1
ATOM 1099 C C . THR A 1 138 ? 1.200 -37.344 41.553 1.00 63.03 138 THR A C 1
ATOM 1101 O O . THR A 1 138 ? 1.896 -37.720 40.613 1.00 63.03 138 THR A O 1
ATOM 1104 N N . GLY A 1 139 ? 0.512 -38.175 42.339 1.00 58.53 139 GLY A N 1
ATOM 1105 C CA . GLY A 1 139 ? 0.529 -39.643 42.277 1.00 58.53 139 GLY A CA 1
ATOM 1106 C C . GLY A 1 139 ? 0.068 -40.290 40.963 1.00 58.53 139 GLY A C 1
ATOM 1107 O O . GLY A 1 139 ? 0.036 -41.507 40.894 1.00 58.53 139 GLY A O 1
ATOM 1108 N N . ASP A 1 140 ? -0.213 -39.510 39.918 1.00 58.00 140 ASP A N 1
ATOM 1109 C CA . ASP A 1 140 ? -0.601 -39.976 38.575 1.00 58.00 140 ASP A CA 1
ATOM 1110 C C . ASP A 1 140 ? 0.580 -40.497 37.723 1.00 58.00 140 ASP A C 1
ATOM 1112 O O . ASP A 1 140 ? 0.388 -40.877 36.572 1.00 58.00 140 ASP A O 1
ATOM 1116 N N . LEU A 1 141 ? 1.818 -40.492 38.234 1.00 57.12 141 LEU A N 1
ATOM 1117 C CA . LEU A 1 141 ? 3.013 -40.918 37.479 1.00 57.12 141 LEU A CA 1
ATOM 1118 C C . LEU A 1 141 ? 3.440 -42.376 37.723 1.00 57.12 141 LEU A C 1
ATOM 1120 O O . LEU A 1 141 ? 4.418 -42.814 37.120 1.00 57.12 141 LEU A O 1
ATOM 1124 N N . LEU A 1 142 ? 2.760 -43.110 38.612 1.00 58.09 142 LEU A N 1
ATOM 1125 C CA . LEU A 1 142 ? 3.125 -44.488 38.982 1.00 58.09 142 LEU A CA 1
ATOM 1126 C C . LEU A 1 142 ? 1.988 -45.511 38.824 1.00 58.09 142 LEU A C 1
ATOM 1128 O O . LEU A 1 142 ? 2.219 -46.688 39.090 1.00 58.09 142 LEU A O 1
ATOM 1132 N N . ASP A 1 143 ? 0.810 -45.088 38.364 1.00 55.62 143 ASP A N 1
ATOM 1133 C CA . ASP A 1 143 ? -0.316 -45.983 38.091 1.00 55.62 143 ASP A CA 1
ATOM 1134 C C . ASP A 1 143 ? -0.324 -46.396 36.599 1.00 55.62 143 ASP A C 1
ATOM 1136 O O . ASP A 1 143 ? -1.177 -45.966 35.822 1.00 55.62 143 ASP A O 1
ATOM 1140 N N . GLU A 1 144 ? 0.647 -47.232 36.204 1.00 49.03 144 GLU A N 1
ATOM 1141 C CA . GLU A 1 144 ? 0.582 -48.129 35.027 1.00 49.03 144 GLU A CA 1
ATOM 1142 C C . GLU A 1 144 ? 0.838 -49.584 35.446 1.00 49.03 144 GLU A C 1
ATOM 1144 O O . GLU A 1 144 ? 1.850 -49.843 36.140 1.00 49.03 144 GLU A O 1
#

Sequence (144 aa):
EKGEVDINKARMGVAVIDYNSCIAFWGLQCDACVRACPLMHKAIYIDVRRNRRTGKHAMLVPVVDPDYCTGCGLCEFVCPTDKPAIFVLPRDVALGKIGKHYVRGWMETEENVEEKIKEREKELQKWQPKTPEDYLNTGDLLDE

Secondary structure (DSSP, 8-state):
------GGG--S-EEEE-TTT-TTTTT----HHHHH-TTBTTTEEEEEEE-TTTSSPEEEEEEE-TTT-----HHHHT--SSS-SEEEE-HHHH-----TT---TTS---SSHHHHHHHHHHHHHH--PPPHHHHH--GGGS--

Mean predicted aligned error: 12.0 Å

Nearest PDB structures (foldseek):
  5t5i-assembly1_N  TM=6.071E-01  e=6.327E-03  Methanothermobacter wolfeii
  2xsj-assembly1_E  TM=6.061E-01  e=1.403E-01  Desulfomicrobium norvegicum
  7vrl-assembly1_B  TM=2.529E-01  e=7.473E+00  Homo sapiens